Protein AF-A0A3L7NSZ5-F1 (afdb_monomer)

pLDDT: mean 77.84, std 10.56, range [53.62, 92.12]

Structure (mmCIF, N/CA/C/O backbone):
data_AF-A0A3L7NSZ5-F1
#
_entry.id   AF-A0A3L7NSZ5-F1
#
loop_
_atom_site.group_PDB
_atom_site.id
_atom_site.type_symbol
_atom_site.label_atom_id
_atom_site.label_alt_id
_atom_site.label_comp_id
_atom_site.label_asym_id
_atom_site.label_entity_id
_atom_site.label_seq_id
_atom_site.pdbx_PDB_ins_code
_atom_site.Cartn_x
_atom_site.Cartn_y
_atom_site.Cartn_z
_atom_site.occupancy
_atom_site.B_iso_or_equiv
_atom_site.auth_seq_id
_atom_site.auth_comp_id
_atom_site.auth_asym_id
_atom_site.auth_atom_id
_atom_site.pdbx_PDB_model_num
ATOM 1 N N . GLU A 1 1 ? -19.527 5.914 8.007 1.00 60.53 1 GLU A N 1
ATOM 2 C CA . GLU A 1 1 ? -18.612 5.511 9.092 1.00 60.53 1 GLU A CA 1
ATOM 3 C C . GLU A 1 1 ? -17.893 4.190 8.790 1.00 60.53 1 GLU A C 1
ATOM 5 O O . GLU A 1 1 ? -16.683 4.243 8.649 1.00 60.53 1 GLU A O 1
ATOM 10 N N . ASP A 1 2 ? -18.557 3.053 8.529 1.00 62.59 2 ASP A N 1
ATOM 11 C CA . ASP A 1 2 ? -17.846 1.857 7.996 1.00 62.59 2 ASP A CA 1
ATOM 12 C C . ASP A 1 2 ? -17.496 1.965 6.498 1.00 62.59 2 ASP A C 1
ATOM 14 O O . ASP A 1 2 ? -16.431 1.528 6.059 1.00 62.59 2 ASP A O 1
ATOM 18 N N . GLY A 1 3 ? -18.367 2.611 5.714 1.00 72.31 3 GLY A N 1
ATOM 19 C CA . GLY A 1 3 ? -18.139 2.834 4.282 1.00 72.31 3 GLY A CA 1
ATOM 20 C C . GLY A 1 3 ? -16.904 3.690 3.985 1.00 72.31 3 GLY A C 1
ATOM 21 O O . GLY A 1 3 ? -16.196 3.417 3.022 1.00 72.31 3 GLY A O 1
ATOM 22 N N . ASP A 1 4 ? -16.587 4.655 4.854 1.00 74.31 4 ASP A N 1
ATOM 23 C CA . ASP A 1 4 ? -15.411 5.525 4.702 1.00 74.31 4 ASP A CA 1
ATOM 24 C C . ASP A 1 4 ? -14.102 4.736 4.906 1.00 74.31 4 ASP A C 1
ATOM 26 O O . ASP A 1 4 ? -13.079 5.001 4.270 1.00 74.31 4 ASP A O 1
ATOM 30 N N . ILE A 1 5 ? -14.135 3.712 5.769 1.00 75.75 5 ILE A N 1
ATOM 31 C CA . ILE A 1 5 ? -13.001 2.813 6.016 1.00 75.75 5 ILE A CA 1
ATOM 32 C C . ILE A 1 5 ? -12.789 1.883 4.819 1.00 75.75 5 ILE A C 1
ATOM 34 O O . ILE A 1 5 ? -11.652 1.707 4.372 1.00 75.75 5 ILE A O 1
ATOM 38 N N . GLU A 1 6 ? -13.858 1.289 4.282 1.00 79.50 6 GLU A N 1
ATOM 39 C CA . GLU A 1 6 ? -13.773 0.472 3.066 1.00 79.50 6 GLU A CA 1
ATOM 40 C C . GLU A 1 6 ? -13.298 1.288 1.863 1.00 79.50 6 GLU A C 1
ATOM 42 O O . GLU A 1 6 ? -12.449 0.818 1.101 1.00 79.50 6 GLU A O 1
ATOM 47 N N . GLU A 1 7 ? -13.785 2.519 1.718 1.00 82.75 7 GLU A N 1
ATOM 48 C CA . GLU A 1 7 ? -13.357 3.439 0.670 1.00 82.75 7 GLU A CA 1
ATOM 49 C C . GLU A 1 7 ? -11.866 3.772 0.801 1.00 82.75 7 GLU A C 1
ATOM 51 O O . GLU A 1 7 ? -11.120 3.669 -0.177 1.00 82.75 7 GLU A O 1
ATOM 56 N N . GLY A 1 8 ? -11.393 4.052 2.019 1.00 81.88 8 GLY A N 1
ATOM 57 C CA . GLY A 1 8 ? -9.977 4.279 2.300 1.00 81.88 8 GLY A CA 1
ATOM 58 C C . GLY A 1 8 ? -9.092 3.065 1.996 1.00 81.88 8 GLY A C 1
ATOM 59 O O . GLY A 1 8 ? -8.028 3.207 1.388 1.00 81.88 8 GLY A O 1
ATOM 60 N N . ILE A 1 9 ? -9.540 1.850 2.334 1.00 80.25 9 ILE A N 1
ATOM 61 C CA . ILE A 1 9 ? -8.832 0.605 1.987 1.00 80.25 9 ILE A CA 1
ATOM 62 C C . ILE A 1 9 ? -8.800 0.400 0.468 1.00 80.25 9 ILE A C 1
ATOM 64 O O . ILE A 1 9 ? -7.771 0.004 -0.083 1.00 80.25 9 ILE A O 1
ATOM 68 N N . ASN A 1 10 ? -9.908 0.664 -0.223 1.00 84.62 10 ASN A N 1
ATOM 69 C CA . ASN A 1 10 ? -10.004 0.532 -1.674 1.00 84.62 10 ASN A CA 1
ATOM 70 C C . ASN A 1 10 ? -9.058 1.515 -2.379 1.00 84.62 10 ASN A C 1
ATOM 72 O O . ASN A 1 10 ? -8.275 1.113 -3.243 1.00 84.62 10 ASN A O 1
ATOM 76 N N . ALA A 1 11 ? -9.048 2.776 -1.946 1.00 84.56 11 ALA A N 1
ATOM 77 C CA . ALA A 1 11 ? -8.106 3.777 -2.427 1.00 84.56 11 ALA A CA 1
ATOM 78 C C . ALA A 1 11 ? -6.651 3.357 -2.161 1.00 84.56 11 ALA A C 1
ATOM 80 O O . ALA A 1 11 ? -5.807 3.430 -3.055 1.00 84.56 11 ALA A O 1
ATOM 81 N N . ALA A 1 12 ? -6.350 2.851 -0.961 1.00 82.25 12 ALA A N 1
ATOM 82 C CA . ALA A 1 12 ? -5.010 2.390 -0.613 1.00 82.25 12 ALA A CA 1
ATOM 83 C C . ALA A 1 12 ? -4.532 1.242 -1.514 1.00 82.25 12 ALA A C 1
ATOM 85 O O . ALA A 1 12 ? -3.372 1.257 -1.932 1.00 82.25 12 ALA A O 1
ATOM 86 N N . ASN A 1 13 ? -5.423 0.302 -1.847 1.00 82.81 13 ASN A N 1
ATOM 87 C CA . ASN A 1 13 ? -5.142 -0.794 -2.771 1.00 82.81 13 ASN A CA 1
ATOM 88 C C . ASN A 1 13 ? -4.858 -0.293 -4.191 1.00 82.81 13 ASN A C 1
ATOM 90 O O . ASN A 1 13 ? -3.875 -0.715 -4.791 1.00 82.81 13 ASN A O 1
ATOM 94 N N . ARG A 1 14 ? -5.661 0.636 -4.722 1.00 84.38 14 ARG A N 1
ATOM 95 C CA . ARG A 1 14 ? -5.491 1.120 -6.104 1.00 84.38 14 ARG A CA 1
ATOM 96 C C . ARG A 1 14 ? -4.195 1.895 -6.347 1.00 84.38 14 ARG A C 1
ATOM 98 O O . ARG A 1 14 ? -3.713 1.931 -7.470 1.00 84.38 14 ARG A O 1
ATOM 105 N N . ILE A 1 15 ? -3.613 2.483 -5.304 1.00 82.69 15 ILE A N 1
ATOM 106 C CA . ILE A 1 15 ? -2.384 3.290 -5.403 1.00 82.69 15 ILE A CA 1
ATOM 107 C C . ILE A 1 15 ? -1.106 2.426 -5.333 1.00 82.69 15 ILE A C 1
ATOM 109 O O . ILE A 1 15 ? -0.005 2.934 -5.516 1.00 82.69 15 ILE A O 1
ATOM 113 N N . GLY A 1 16 ? -1.209 1.120 -5.068 1.00 84.75 16 GLY A N 1
ATOM 114 C CA . GLY A 1 16 ? -0.040 0.238 -5.072 1.00 84.75 16 GLY A CA 1
ATOM 115 C C . GLY A 1 16 ? 0.626 0.166 -6.446 1.00 84.75 16 GLY A C 1
ATOM 116 O O . GLY A 1 16 ? -0.068 -0.030 -7.442 1.00 84.75 16 GLY A O 1
ATOM 117 N N . ASP A 1 17 ? 1.958 0.246 -6.512 1.00 87.44 17 ASP A N 1
ATOM 118 C CA . ASP A 1 17 ? 2.683 0.211 -7.793 1.00 87.44 17 ASP A CA 1
ATOM 119 C C . ASP A 1 17 ? 2.422 -1.083 -8.559 1.00 87.44 17 ASP A C 1
ATOM 121 O O . ASP A 1 17 ? 2.405 -1.100 -9.783 1.00 87.44 17 ASP A O 1
ATOM 125 N N . ASP A 1 18 ? 2.186 -2.179 -7.844 1.00 88.81 18 ASP A N 1
ATOM 126 C CA . ASP A 1 18 ? 1.851 -3.458 -8.448 1.00 88.81 18 ASP A CA 1
ATOM 127 C C . ASP A 1 18 ? 0.471 -3.442 -9.121 1.00 88.81 18 ASP A C 1
ATOM 129 O O . ASP A 1 18 ? 0.271 -4.132 -10.115 1.00 88.81 18 ASP A O 1
ATOM 133 N N . THR A 1 19 ? -0.470 -2.651 -8.605 1.00 89.25 19 THR A N 1
ATOM 134 C CA . THR A 1 19 ? -1.784 -2.438 -9.224 1.00 89.25 19 THR A CA 1
ATOM 135 C C . THR A 1 19 ? -1.659 -1.464 -10.385 1.00 89.25 19 THR A C 1
ATOM 137 O O . THR A 1 19 ? -2.078 -1.793 -11.489 1.00 89.25 19 THR A O 1
ATOM 140 N N . LEU A 1 20 ? -0.978 -0.334 -10.181 1.00 88.94 20 LEU A N 1
ATOM 141 C CA . LEU A 1 20 ? -0.752 0.670 -11.222 1.00 88.94 20 LEU A CA 1
ATOM 142 C C . LEU A 1 20 ? 0.005 0.096 -12.427 1.00 88.94 20 LEU A C 1
ATOM 144 O O . LEU A 1 20 ? -0.354 0.364 -13.569 1.00 88.94 20 LEU A O 1
ATOM 148 N N . GLN A 1 21 ? 1.027 -0.731 -12.203 1.00 91.31 21 GLN A N 1
ATOM 149 C CA . GLN A 1 21 ? 1.756 -1.392 -13.286 1.00 91.31 21 GLN A CA 1
ATOM 150 C C . GLN A 1 21 ? 0.904 -2.460 -13.979 1.00 91.31 21 GLN A C 1
ATOM 152 O O . GLN A 1 21 ? 0.941 -2.569 -15.204 1.00 91.31 21 GLN A O 1
ATOM 157 N N . MET A 1 22 ? 0.098 -3.224 -13.238 1.00 91.19 22 MET A N 1
ATOM 158 C CA . MET A 1 22 ? -0.841 -4.158 -13.865 1.00 91.19 22 MET A CA 1
ATOM 159 C C . MET A 1 22 ? -1.870 -3.434 -14.737 1.00 91.19 22 MET A C 1
ATOM 161 O O . MET A 1 22 ? -2.125 -3.886 -15.847 1.00 91.19 22 MET A O 1
ATOM 165 N N . GLU A 1 23 ? -2.417 -2.308 -14.282 1.00 89.88 23 GLU A N 1
ATOM 166 C CA . GLU A 1 23 ? -3.373 -1.509 -15.057 1.00 89.88 23 GLU A CA 1
ATOM 167 C C . GLU A 1 23 ? -2.722 -0.826 -16.268 1.00 89.88 23 GLU A C 1
ATOM 169 O O . GLU A 1 23 ? -3.333 -0.753 -17.332 1.00 89.88 23 GLU A O 1
ATOM 174 N N . ALA A 1 24 ? -1.478 -0.356 -16.136 1.00 90.50 24 ALA A N 1
ATOM 175 C CA . ALA A 1 24 ? -0.792 0.376 -17.198 1.00 90.50 24 ALA A CA 1
ATOM 176 C C . ALA A 1 24 ? -0.199 -0.523 -18.297 1.00 90.50 24 ALA A C 1
ATOM 178 O O . ALA A 1 24 ? -0.241 -0.159 -19.471 1.00 90.50 24 ALA A O 1
ATOM 179 N N . GLN A 1 25 ? 0.397 -1.664 -17.934 1.00 91.62 25 GLN A N 1
ATOM 180 C CA . GLN A 1 25 ? 1.174 -2.505 -18.863 1.00 91.62 25 GLN A CA 1
ATOM 181 C C . GLN A 1 25 ? 0.857 -4.007 -18.774 1.00 91.62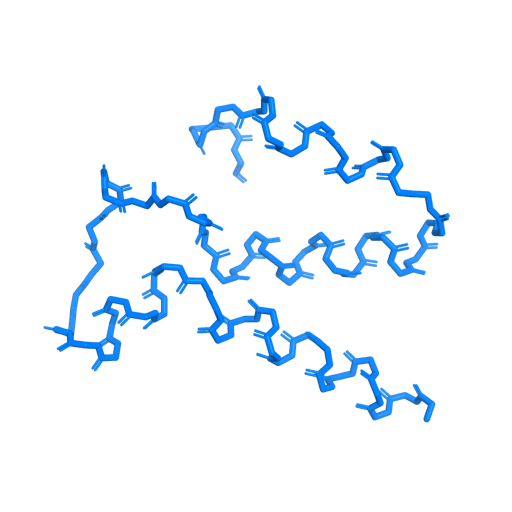 25 GLN A C 1
ATOM 183 O O . GLN A 1 25 ? 1.364 -4.782 -19.581 1.00 91.62 25 GLN A O 1
ATOM 188 N N . GLY A 1 26 ? 0.030 -4.447 -17.819 1.00 92.12 26 GLY A N 1
ATOM 189 C CA . GLY A 1 26 ? -0.386 -5.849 -17.691 1.00 92.12 26 GLY A CA 1
ATOM 190 C C . GLY A 1 26 ? 0.597 -6.770 -16.962 1.00 92.12 26 GLY A C 1
ATOM 191 O O . GLY A 1 26 ? 0.344 -7.971 -16.879 1.00 92.12 26 GLY A O 1
ATOM 192 N N . TYR A 1 27 ? 1.704 -6.246 -16.425 1.00 88.69 27 TYR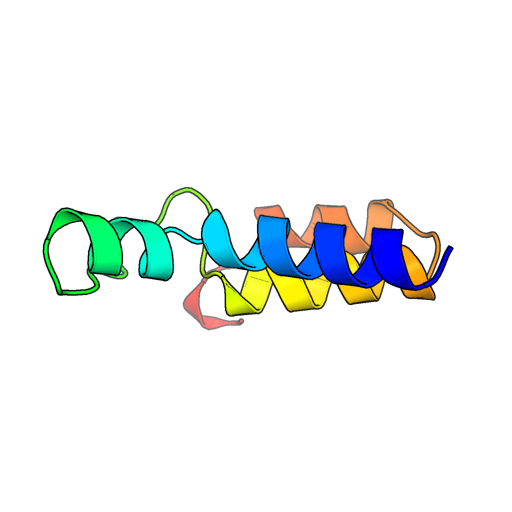 A N 1
ATOM 193 C CA . TYR A 1 27 ? 2.668 -7.019 -15.635 1.00 88.69 27 TYR A CA 1
ATOM 194 C C . TYR A 1 27 ? 3.356 -6.175 -14.554 1.00 88.69 27 TYR A C 1
ATOM 196 O O . TYR A 1 27 ? 3.465 -4.951 -14.656 1.00 88.69 27 TYR A O 1
ATOM 204 N N . LYS A 1 28 ? 3.846 -6.864 -13.519 1.00 89.50 28 LYS A N 1
ATOM 205 C CA . LYS A 1 28 ? 4.506 -6.298 -12.334 1.00 89.50 28 LYS A CA 1
ATOM 206 C C . LYS A 1 28 ? 6.029 -6.392 -12.458 1.00 89.50 28 LYS A C 1
ATOM 208 O O . LYS A 1 28 ? 6.544 -7.447 -12.814 1.00 89.50 28 LYS A O 1
ATOM 213 N N . VAL A 1 29 ? 6.741 -5.323 -12.114 1.00 89.00 29 VAL A N 1
ATOM 214 C CA . VAL A 1 29 ? 8.209 -5.238 -12.059 1.00 89.00 29 VAL A CA 1
ATOM 215 C C . VAL A 1 29 ? 8.615 -4.740 -10.668 1.00 89.00 29 VAL A C 1
ATOM 217 O O . VAL A 1 29 ? 8.670 -3.525 -10.446 1.00 89.00 29 VAL A O 1
ATOM 220 N N . PRO A 1 30 ? 8.887 -5.657 -9.720 1.00 8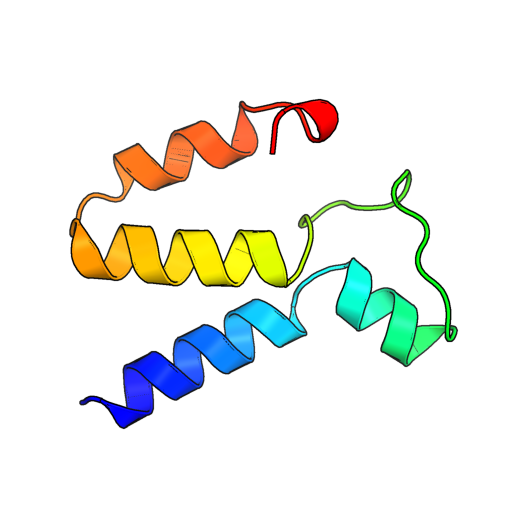4.62 30 PRO A N 1
ATOM 221 C CA . PRO A 1 30 ? 9.156 -5.311 -8.324 1.00 84.62 30 PRO A CA 1
ATOM 222 C C . PRO A 1 30 ? 10.320 -4.339 -8.116 1.00 84.62 30 PRO A C 1
ATOM 224 O O . PRO A 1 30 ? 10.259 -3.489 -7.234 1.00 84.62 30 PRO A O 1
ATOM 227 N N . GLU A 1 31 ? 11.348 -4.394 -8.965 1.00 84.75 31 GLU A N 1
ATOM 228 C CA . GLU A 1 31 ? 12.526 -3.514 -8.871 1.00 84.75 31 GLU A CA 1
ATOM 229 C C . GLU A 1 31 ? 12.210 -2.040 -9.177 1.00 84.75 31 GLU A C 1
ATOM 231 O O . GLU A 1 31 ? 13.047 -1.168 -8.959 1.00 84.75 31 GLU A O 1
ATOM 236 N N . ARG A 1 32 ? 11.011 -1.745 -9.698 1.00 82.81 32 ARG A N 1
ATOM 237 C CA . ARG A 1 32 ? 10.550 -0.387 -10.024 1.00 82.81 32 ARG A CA 1
ATOM 238 C C . ARG A 1 32 ? 9.515 0.156 -9.042 1.00 82.81 32 ARG A C 1
ATOM 240 O O . ARG A 1 32 ? 8.914 1.193 -9.319 1.00 82.81 32 ARG A O 1
ATOM 247 N N . TYR A 1 33 ? 9.260 -0.536 -7.936 1.00 84.75 33 TYR A N 1
ATOM 248 C CA . TYR A 1 33 ? 8.332 -0.037 -6.929 1.00 84.75 33 TYR A CA 1
ATOM 249 C C . TYR A 1 33 ? 8.937 1.161 -6.186 1.00 84.75 33 TYR A C 1
ATOM 251 O O . TYR A 1 33 ? 10.062 1.114 -5.697 1.00 84.75 33 TYR A O 1
ATOM 259 N N . THR A 1 34 ? 8.171 2.241 -6.106 1.00 79.38 34 THR A N 1
ATOM 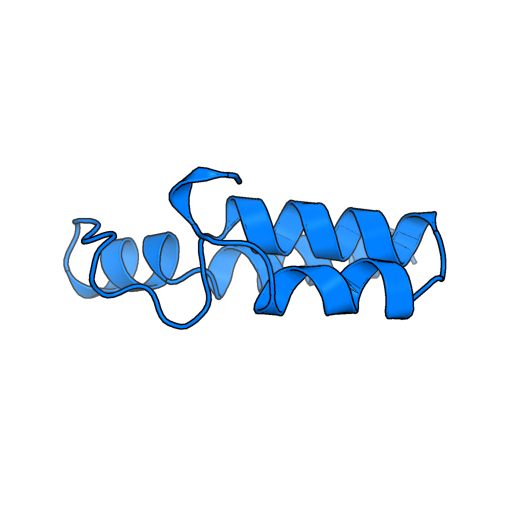260 C CA . THR A 1 34 ? 8.493 3.499 -5.419 1.00 79.38 34 THR A CA 1
ATOM 261 C C . THR A 1 34 ? 7.513 3.813 -4.278 1.00 79.38 34 THR A C 1
ATOM 263 O O . THR A 1 34 ? 7.879 4.503 -3.331 1.00 79.38 34 THR A O 1
ATOM 266 N N . HIS A 1 35 ? 6.305 3.248 -4.306 1.00 74.69 35 HIS A N 1
ATOM 267 C CA . HIS A 1 35 ? 5.224 3.398 -3.325 1.00 74.69 35 HIS A CA 1
ATOM 268 C C . HIS A 1 35 ? 4.804 2.067 -2.675 1.00 74.69 35 HIS A C 1
ATOM 270 O O . HIS A 1 35 ? 3.874 2.039 -1.861 1.00 74.69 35 HIS A O 1
ATOM 276 N N . GLY A 1 36 ? 5.491 0.970 -3.008 1.00 79.81 36 GLY A N 1
ATOM 277 C CA . GLY A 1 36 ? 5.208 -0.367 -2.494 1.00 79.81 36 GLY A CA 1
ATOM 278 C C . GLY A 1 36 ? 3.959 -0.993 -3.120 1.00 79.81 36 GLY A C 1
ATOM 279 O O . GLY A 1 36 ? 3.345 -0.464 -4.046 1.00 79.81 36 GLY A O 1
ATOM 280 N N . THR A 1 37 ? 3.581 -2.165 -2.621 1.00 86.44 37 THR A N 1
ATOM 281 C CA . THR A 1 37 ? 2.432 -2.922 -3.136 1.00 86.44 37 THR A CA 1
ATOM 282 C C . THR A 1 37 ? 1.115 -2.459 -2.520 1.00 86.44 37 THR A C 1
ATOM 284 O O . THR A 1 37 ? 1.048 -2.019 -1.372 1.00 86.44 37 THR A O 1
ATOM 287 N N . SER A 1 38 ? 0.039 -2.653 -3.268 1.00 85.69 38 SER A N 1
ATOM 288 C CA . SER A 1 38 ? -1.355 -2.492 -2.849 1.00 85.69 38 SER A CA 1
ATOM 289 C C . SER A 1 38 ? -1.639 -3.183 -1.512 1.00 85.69 38 SER A C 1
ATOM 291 O O . SER A 1 38 ? -2.136 -2.558 -0.574 1.00 85.69 38 SER A O 1
ATOM 293 N N . ALA A 1 39 ? -1.209 -4.442 -1.382 1.00 84.12 39 ALA A N 1
ATOM 294 C CA . ALA A 1 39 ? -1.364 -5.243 -0.172 1.00 84.12 39 ALA A CA 1
ATOM 295 C C . ALA A 1 39 ? -0.658 -4.628 1.047 1.00 84.12 39 ALA A C 1
ATOM 297 O O . ALA A 1 39 ? -1.232 -4.588 2.139 1.00 84.12 39 ALA A O 1
ATOM 298 N N . GLN A 1 40 ? 0.563 -4.110 0.869 1.00 82.75 40 GLN A N 1
ATOM 299 C CA . GLN A 1 40 ? 1.256 -3.376 1.927 1.00 82.75 40 GLN A CA 1
ATOM 300 C C . GLN A 1 40 ? 0.427 -2.151 2.327 1.00 82.75 40 GLN A C 1
ATOM 302 O O . GLN A 1 40 ? 0.089 -2.008 3.500 1.00 82.75 40 GLN A O 1
ATOM 307 N N . ARG A 1 41 ? 0.003 -1.311 1.375 1.00 85.44 41 ARG A N 1
ATOM 308 C CA . ARG A 1 41 ? -0.763 -0.090 1.683 1.00 85.44 41 ARG A CA 1
ATOM 309 C C . ARG A 1 41 ? -2.066 -0.380 2.436 1.00 85.44 41 ARG A C 1
ATOM 311 O O . ARG A 1 41 ? -2.338 0.285 3.434 1.00 85.44 41 ARG A O 1
ATOM 318 N N . ALA A 1 42 ? -2.828 -1.402 2.043 1.00 84.44 42 ALA A N 1
ATOM 319 C CA . ALA A 1 42 ? -4.049 -1.792 2.754 1.00 84.44 42 ALA A CA 1
ATOM 320 C C . ALA A 1 42 ? -3.783 -2.324 4.170 1.00 84.44 42 ALA A C 1
ATOM 322 O O . ALA A 1 42 ? -4.522 -1.997 5.102 1.00 84.44 42 ALA A O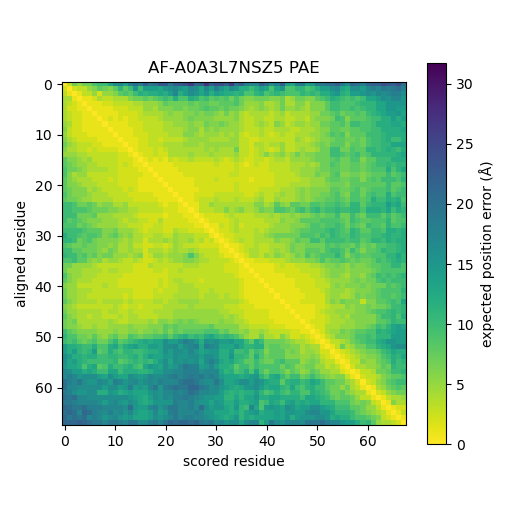 1
ATOM 323 N N . LYS A 1 43 ? -2.716 -3.111 4.360 1.00 83.75 43 LYS A N 1
ATOM 324 C CA . LYS A 1 43 ? -2.300 -3.593 5.686 1.00 83.75 43 LYS A CA 1
ATOM 325 C C . LYS A 1 43 ? -2.001 -2.429 6.632 1.00 83.75 43 LYS A C 1
ATOM 327 O O . LYS A 1 43 ? -2.435 -2.458 7.781 1.00 83.75 43 LYS A O 1
ATOM 332 N N . TRP A 1 44 ? -1.302 -1.399 6.158 1.00 78.88 44 TRP A N 1
ATOM 333 C CA . TRP A 1 44 ? -0.918 -0.253 6.990 1.00 78.88 44 TRP A CA 1
ATOM 334 C C . TRP A 1 44 ? -2.056 0.717 7.235 1.00 78.88 44 TRP A C 1
ATOM 336 O O . TRP A 1 44 ? -2.187 1.194 8.356 1.00 78.88 44 TRP A O 1
ATOM 346 N N . PHE A 1 45 ? -2.925 0.934 6.246 1.00 81.12 45 PHE A N 1
ATOM 347 C CA . PHE A 1 45 ? -4.157 1.686 6.456 1.00 81.12 45 PHE A CA 1
ATOM 348 C C . PHE A 1 45 ? -4.984 1.060 7.585 1.00 81.12 45 PHE A C 1
ATOM 350 O O . PHE A 1 45 ? -5.346 1.739 8.541 1.00 81.12 45 PHE A O 1
ATOM 357 N N . ARG A 1 46 ? -5.177 -0.267 7.546 1.00 81.75 46 ARG A N 1
ATOM 358 C CA . ARG A 1 46 ? -5.847 -1.004 8.628 1.00 81.75 46 ARG A CA 1
ATOM 359 C C . ARG A 1 46 ? -5.106 -0.890 9.956 1.00 81.75 46 ARG A C 1
ATOM 361 O O . ARG A 1 46 ? -5.752 -0.671 10.970 1.00 81.75 46 ARG A O 1
ATOM 368 N N . LYS A 1 47 ? -3.775 -1.027 9.965 1.00 80.88 47 LYS A N 1
ATOM 369 C CA . LYS A 1 47 ? -2.973 -0.939 11.195 1.00 80.88 47 LYS A CA 1
ATOM 370 C C . LYS A 1 47 ? -3.061 0.447 11.835 1.00 80.88 47 LYS A C 1
ATOM 372 O O . LYS A 1 47 ? -3.287 0.524 13.031 1.00 80.88 47 LYS A O 1
ATOM 377 N N . GLY A 1 48 ? -2.908 1.521 11.062 1.00 78.06 48 GLY A N 1
ATOM 378 C CA . GLY A 1 48 ? -3.026 2.891 11.568 1.00 7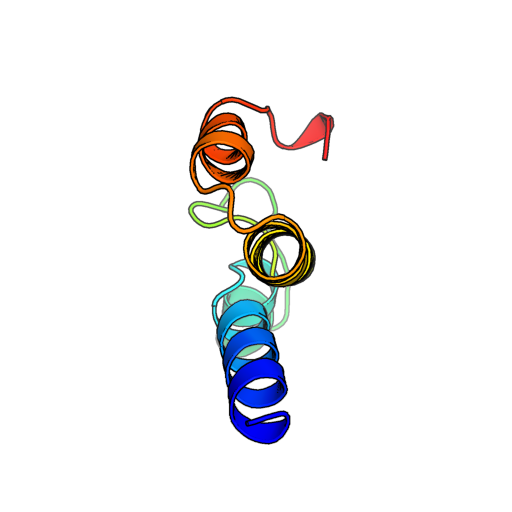8.06 48 GLY A CA 1
ATOM 379 C C . GLY A 1 48 ? -4.430 3.191 12.091 1.00 78.06 48 GLY A C 1
ATOM 380 O O . GLY A 1 48 ? -4.571 3.811 13.142 1.00 78.06 48 GLY A O 1
ATOM 381 N N . LEU A 1 49 ? -5.460 2.678 11.409 1.00 79.00 49 LEU A N 1
ATOM 382 C CA . LEU A 1 49 ? -6.849 2.812 11.839 1.00 79.00 49 LEU A CA 1
ATOM 383 C C . LEU A 1 49 ? -7.130 2.070 13.157 1.00 79.00 49 LEU A C 1
ATOM 385 O O . LEU A 1 49 ? -7.811 2.607 14.023 1.00 79.00 49 LEU A O 1
ATOM 389 N N . THR A 1 50 ? -6.607 0.851 13.332 1.00 79.31 50 THR A N 1
ATOM 390 C CA . THR A 1 50 ? -6.857 0.054 14.545 1.00 79.31 50 THR A CA 1
ATOM 391 C C . THR A 1 50 ? -6.019 0.485 15.741 1.00 79.31 50 THR A C 1
ATOM 393 O O . THR A 1 50 ? -6.481 0.359 16.872 1.00 79.31 50 THR A O 1
ATOM 396 N N . THR A 1 51 ? -4.792 0.968 15.531 1.00 77.94 51 THR A N 1
ATOM 397 C CA . THR A 1 51 ? -3.908 1.377 16.633 1.00 77.94 51 THR A CA 1
ATOM 398 C C . THR A 1 51 ? -4.066 2.844 17.014 1.00 77.94 51 THR A C 1
ATOM 400 O O . THR A 1 51 ? -3.680 3.211 18.121 1.00 77.94 51 THR A O 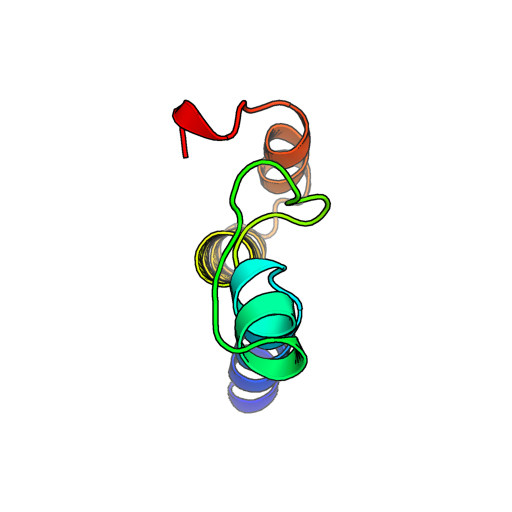1
ATOM 403 N N . GLY A 1 52 ? -4.559 3.695 16.105 1.00 73.38 52 GLY A N 1
ATOM 404 C CA . GLY A 1 52 ? -4.563 5.152 16.269 1.00 73.38 52 GLY A CA 1
ATOM 405 C C . GLY A 1 52 ? -3.160 5.769 16.366 1.00 73.38 52 GLY A C 1
ATOM 406 O O . GLY A 1 52 ? -3.027 6.951 16.672 1.00 73.38 52 GLY A O 1
ATOM 407 N N . ASN A 1 53 ? -2.106 4.981 16.131 1.00 69.44 53 ASN A N 1
ATOM 408 C CA . ASN A 1 53 ? -0.719 5.385 16.310 1.00 69.44 53 ASN A CA 1
ATOM 409 C C . ASN A 1 53 ? -0.028 5.526 14.948 1.00 69.44 53 ASN A C 1
ATOM 411 O O . ASN A 1 53 ? 0.321 4.531 14.309 1.00 69.44 53 ASN A O 1
ATOM 415 N N . PHE A 1 54 ? 0.200 6.774 14.536 1.00 66.25 54 PHE A N 1
ATOM 416 C CA . PHE A 1 54 ? 0.901 7.114 13.297 1.00 66.25 54 PHE A CA 1
ATOM 417 C C . PHE A 1 54 ? 2.402 6.784 13.325 1.00 66.25 54 PHE A C 1
ATOM 419 O O . PHE A 1 54 ? 2.955 6.471 12.272 1.00 66.25 54 PHE A O 1
ATOM 426 N N . GLU A 1 55 ? 3.062 6.773 14.488 1.00 69.31 55 GLU A N 1
ATOM 427 C CA . GLU A 1 55 ? 4.484 6.391 14.591 1.00 69.31 55 GLU A CA 1
ATOM 428 C C . GLU A 1 55 ? 4.689 4.923 14.198 1.00 69.31 55 GLU A C 1
ATOM 430 O O . GLU A 1 55 ? 5.674 4.569 13.551 1.00 69.31 55 GLU A O 1
ATOM 435 N N . ALA A 1 56 ? 3.700 4.065 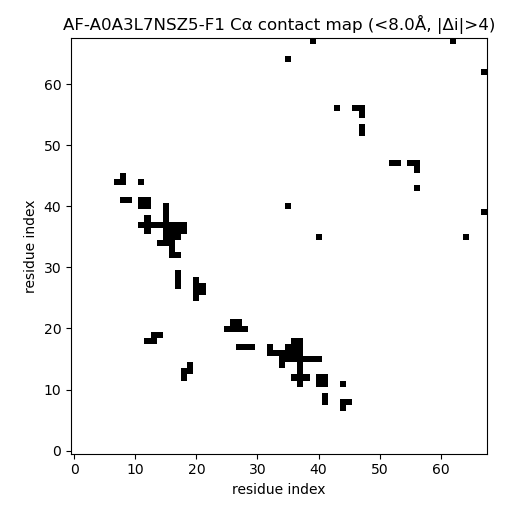14.478 1.00 66.00 56 ALA A N 1
ATOM 436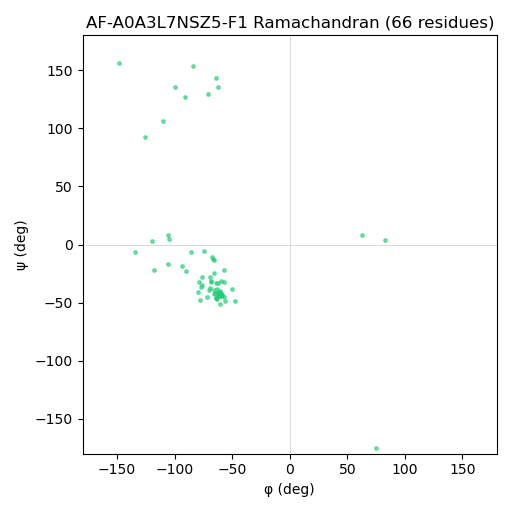 C CA . ALA A 1 56 ? 3.710 2.666 14.050 1.00 66.00 56 ALA A CA 1
ATOM 437 C C . ALA A 1 56 ? 3.625 2.489 12.519 1.00 66.00 56 ALA A C 1
ATOM 439 O O . ALA A 1 56 ? 3.858 1.380 12.023 1.00 66.00 56 ALA A O 1
ATOM 440 N N . CYS A 1 57 ? 3.278 3.553 11.784 1.00 65.38 57 CYS A N 1
ATOM 441 C CA . CYS A 1 57 ? 3.297 3.618 10.324 1.00 65.38 57 CYS A CA 1
ATOM 442 C C . CYS A 1 57 ? 4.617 4.195 9.777 1.00 65.38 57 CYS A C 1
ATOM 444 O O . CYS A 1 57 ? 4.920 3.974 8.608 1.00 65.38 57 CYS A O 1
ATOM 446 N N . GLU A 1 58 ? 5.422 4.898 10.583 1.00 64.25 58 GLU A N 1
ATOM 447 C CA . GLU A 1 58 ? 6.671 5.541 10.143 1.00 64.25 58 GLU A CA 1
ATOM 448 C C . GLU A 1 58 ? 7.824 4.539 9.949 1.00 64.25 58 GLU A C 1
ATOM 450 O O . GLU A 1 58 ? 8.681 4.733 9.084 1.00 64.25 58 GLU A O 1
ATOM 455 N N . GLU A 1 59 ? 7.823 3.418 10.682 1.00 63.03 59 GLU A N 1
ATOM 456 C CA . GLU A 1 59 ? 8.776 2.319 10.446 1.00 63.03 59 GLU A CA 1
ATOM 457 C C . GLU A 1 59 ? 8.708 1.772 9.009 1.00 63.03 59 GLU A C 1
ATOM 459 O O . GLU A 1 59 ? 9.687 1.222 8.511 1.00 63.03 59 GLU A O 1
ATOM 464 N N . LEU A 1 60 ? 7.593 1.976 8.303 1.00 59.12 60 LEU A N 1
ATOM 465 C CA . LEU A 1 60 ? 7.368 1.479 6.949 1.00 59.12 60 LEU A CA 1
ATOM 466 C C . LEU A 1 60 ? 8.420 1.940 5.934 1.00 59.12 60 LEU A C 1
ATOM 468 O O . LEU A 1 60 ? 8.911 1.129 5.156 1.00 59.12 60 LEU A O 1
ATOM 472 N N . PHE A 1 61 ? 8.781 3.226 5.941 1.00 58.84 61 PHE A N 1
ATOM 473 C CA . PHE A 1 61 ? 9.758 3.775 4.991 1.00 58.84 61 PHE A CA 1
ATOM 474 C C . PHE A 1 61 ? 11.198 3.360 5.321 1.00 58.84 61 PHE A C 1
ATOM 476 O O . PHE A 1 61 ? 12.122 3.668 4.571 1.00 58.84 61 PHE A O 1
ATOM 483 N N . LYS A 1 62 ? 11.389 2.671 6.452 1.00 63.34 62 LYS A N 1
ATOM 484 C CA . LYS A 1 62 ? 12.686 2.232 6.970 1.00 63.34 62 LYS A CA 1
ATOM 485 C C . LYS A 1 62 ? 12.900 0.721 6.784 1.00 63.34 62 LYS A C 1
ATOM 487 O O . LYS A 1 62 ? 14.042 0.270 6.853 1.00 63.34 62 LYS A O 1
ATOM 492 N N . VAL A 1 63 ? 11.847 -0.066 6.527 1.00 61.25 63 VAL A N 1
ATOM 493 C CA . VAL A 1 63 ? 11.940 -1.525 6.329 1.00 61.25 63 VAL A CA 1
ATOM 494 C C . VAL A 1 63 ? 12.147 -1.865 4.851 1.00 61.25 63 VAL A C 1
ATOM 496 O O . VAL A 1 63 ? 11.379 -1.456 3.986 1.00 61.25 63 VAL A O 1
ATOM 499 N N . ALA A 1 64 ? 13.185 -2.657 4.564 1.00 60.75 64 ALA A N 1
ATOM 500 C CA . ALA A 1 64 ? 13.483 -3.137 3.216 1.00 60.75 64 ALA A CA 1
ATOM 501 C C . ALA A 1 64 ? 12.372 -4.050 2.664 1.00 60.75 64 ALA A C 1
ATOM 503 O O . ALA A 1 64 ? 11.829 -4.883 3.391 1.00 60.75 64 ALA A O 1
ATOM 504 N N . TYR A 1 65 ? 12.099 -3.934 1.359 1.00 54.97 65 TYR A N 1
ATOM 505 C CA . TYR A 1 65 ? 11.051 -4.670 0.637 1.00 54.97 65 TYR A CA 1
ATOM 506 C C . TYR A 1 65 ? 11.078 -6.188 0.878 1.00 54.97 65 TYR A C 1
ATOM 508 O O . TYR A 1 65 ? 10.031 -6.798 1.052 1.00 54.97 65 TYR A O 1
ATOM 516 N N . GLU A 1 66 ? 12.267 -6.784 0.963 1.00 59.28 66 GLU A N 1
ATOM 517 C CA . GLU A 1 66 ? 12.460 -8.229 1.157 1.00 59.28 66 GLU A CA 1
ATOM 518 C C . GLU A 1 66 ? 11.981 -8.755 2.522 1.00 59.28 66 GLU A C 1
ATOM 520 O O . GLU A 1 66 ? 11.905 -9.964 2.731 1.00 59.28 66 GLU A O 1
ATOM 525 N N . ARG A 1 67 ? 11.695 -7.861 3.477 1.00 60.56 67 ARG A N 1
ATOM 526 C CA . ARG A 1 67 ? 11.261 -8.203 4.842 1.00 60.56 67 ARG A CA 1
ATOM 527 C C . ARG A 1 67 ? 9.768 -7.977 5.088 1.00 60.56 67 ARG A C 1
ATOM 529 O O . ARG A 1 67 ? 9.327 -8.116 6.231 1.00 60.56 67 ARG A O 1
ATOM 536 N N . LEU A 1 68 ? 9.012 -7.597 4.059 1.00 53.62 68 LEU A N 1
ATOM 537 C CA . LEU A 1 68 ? 7.573 -7.319 4.125 1.00 53.62 68 LEU A CA 1
ATOM 538 C C . LEU A 1 68 ? 6.752 -8.430 3.476 1.00 53.62 68 LEU A C 1
ATOM 540 O O . LEU A 1 68 ? 5.660 -8.697 4.031 1.00 53.62 68 LEU A O 1
#

Mean predicted aligned error: 7.12 Å

Foldseek 3Di:
DVVVLVVQLVVLQCPAQQNVCCVPPNGDDPVPGPPHHSVVSSVLSVVCVVPVDCVVVVCVVVDDPVVD

Radius of gyration: 12.84 Å; Cα contacts (8 Å, |Δi|>4): 59; chains: 1; bounding box: 32×15×36 Å

Secondary structure (DSSP, 8-state):
-HHHHHHHHHHHHHTSHHHHHHHHHSS--GGG-SS--HHHHHHHHHHHHHH--SHHHHGGGGS-GGG-

Solvent-accessible surface area (backbone atoms only — not comparable to full-atom values): 4015 Å² total; per-residue (Å²): 113,71,64,58,52,54,49,51,39,53,53,32,30,59,66,4,38,50,42,45,30,34,74,74,74,70,52,70,62,79,94,73,54,87,74,44,40,17,70,57,41,31,53,48,55,51,48,37,68,75,66,72,39,64,70,80,56,57,56,58,89,72,56,60,78,96,80,113

Sequence (68 aa):
EDGDIEEGINAANRIGDDTLQMEAQGYKVPERYTHGTSAQRAKWFRKGLTTGNFEACEELFKVAYERL

Nearest PDB structures (foldseek):
  3ujg-assembly1_B  TM=2.881E-01  e=5.015E+00  Arabidopsis thaliana